Protein AF-A0A0F9E2X2-F1 (afdb_monomer)

Foldseek 3Di:
DDPDDDDDPDDFDDDPPDTHDDDPCVCVVVVVDDPVDDDDDDDDDDPPPDPPDD

pLDDT: mean 77.38, std 15.37, range [39.62, 92.75]

Sequence (54 aa):
MSQEGISFTRSPAKHGKYYVITIPNDYIKSGEVDPDMIYKVILKPLKKVGNKNQ

Organism: NCBI:txid412755

Mean predicted aligned error: 8.89 Å

Solvent-accessible surface area (backbone atoms only — not comparable to full-atom values): 4112 Å² total; per-residue (Å²): 133,84,83,85,68,92,80,78,88,69,80,61,48,79,56,95,96,47,74,47,76,82,80,62,66,65,43,45,75,71,63,79,40,62,90,92,59,92,77,88,87,80,87,74,81,76,76,74,77,72,84,84,82,131

Radius of gyration: 15.12 Å; Cα contacts (8 Å, |Δi|>4): 16; chains: 1; bounding box: 39×34×27 Å

Structure (mmCIF, N/CA/C/O backbone):
data_AF-A0A0F9E2X2-F1
#
_entry.id   AF-A0A0F9E2X2-F1
#
loop_
_atom_site.group_PDB
_atom_site.id
_atom_site.type_symbol
_atom_site.label_atom_id
_atom_site.label_alt_id
_atom_site.label_comp_id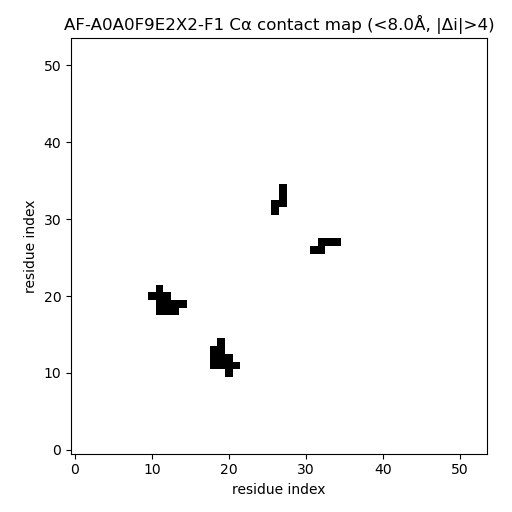
_atom_site.label_asym_id
_atom_site.label_entity_id
_atom_site.label_seq_id
_atom_site.pdbx_PDB_ins_code
_atom_site.Cartn_x
_atom_site.Cartn_y
_atom_site.Cartn_z
_atom_site.occupancy
_atom_site.B_iso_or_equiv
_atom_site.auth_seq_id
_atom_site.auth_comp_id
_atom_site.auth_asym_id
_atom_site.auth_atom_id
_atom_site.pdbx_PDB_model_num
ATOM 1 N N . MET A 1 1 ? 15.372 17.505 2.673 1.00 39.75 1 MET A N 1
ATOM 2 C CA . MET A 1 1 ? 15.128 16.441 1.680 1.00 39.75 1 MET A CA 1
ATOM 3 C C . MET A 1 1 ? 13.712 15.939 1.896 1.00 39.75 1 MET A C 1
ATOM 5 O O . MET A 1 1 ? 13.408 15.476 2.990 1.00 39.75 1 MET A O 1
ATOM 9 N N . SER A 1 2 ? 12.821 16.166 0.937 1.00 48.34 2 SER A N 1
ATOM 10 C CA . SER A 1 2 ? 11.432 15.705 0.978 1.00 48.34 2 SER A CA 1
ATOM 11 C C . SER A 1 2 ? 11.415 14.179 0.911 1.00 48.34 2 SER A C 1
ATOM 13 O O . SER A 1 2 ? 11.861 13.599 -0.069 1.00 48.34 2 SER A O 1
ATOM 15 N N . GLN A 1 3 ? 10.943 13.520 1.970 1.00 53.81 3 GLN A N 1
ATOM 16 C CA . GLN A 1 3 ? 10.661 12.085 1.949 1.00 53.81 3 GLN A CA 1
ATOM 17 C C . GLN A 1 3 ? 9.441 11.871 1.038 1.00 53.81 3 GLN A C 1
ATOM 19 O O . GLN A 1 3 ? 8.295 11.975 1.484 1.00 53.81 3 GLN A O 1
ATOM 24 N N . GLU A 1 4 ? 9.685 11.677 -0.257 1.00 65.00 4 GLU A N 1
ATOM 25 C CA . GLU A 1 4 ? 8.660 11.348 -1.249 1.00 65.00 4 GLU A CA 1
ATOM 26 C C . GLU A 1 4 ? 8.144 9.932 -0.971 1.00 65.00 4 GLU A C 1
ATOM 28 O O . GLU A 1 4 ? 8.718 8.933 -1.383 1.00 65.00 4 GLU A O 1
ATOM 33 N N . GLY A 1 5 ? 7.087 9.841 -0.166 1.00 71.25 5 GLY A N 1
ATOM 34 C CA . GLY A 1 5 ? 6.325 8.611 0.020 1.00 71.25 5 GLY A CA 1
ATOM 35 C C . GLY A 1 5 ? 5.179 8.533 -0.985 1.00 71.25 5 GLY A C 1
ATOM 36 O O . GLY A 1 5 ? 4.525 9.541 -1.265 1.00 71.25 5 GLY A O 1
ATOM 37 N N . ILE A 1 6 ? 4.883 7.330 -1.473 1.00 79.12 6 ILE A N 1
ATOM 38 C CA . ILE A 1 6 ? 3.722 7.084 -2.334 1.00 79.12 6 ILE A CA 1
ATOM 39 C C . ILE A 1 6 ? 2.448 7.328 -1.516 1.00 79.12 6 ILE A C 1
ATOM 41 O O . ILE A 1 6 ? 2.261 6.766 -0.435 1.00 79.12 6 ILE A O 1
ATOM 45 N N . SER A 1 7 ? 1.577 8.210 -2.010 1.00 75.56 7 SER A N 1
ATOM 46 C CA . SER A 1 7 ? 0.314 8.549 -1.349 1.00 75.56 7 SER A CA 1
ATOM 47 C C . SER A 1 7 ? -0.858 7.910 -2.082 1.00 75.56 7 SER A C 1
ATOM 49 O O . SER A 1 7 ? -1.153 8.257 -3.222 1.00 75.56 7 SER A O 1
ATOM 51 N N . PHE A 1 8 ? -1.564 7.010 -1.403 1.00 75.56 8 PHE A N 1
ATOM 52 C CA . PHE A 1 8 ? -2.786 6.402 -1.918 1.00 75.56 8 PHE A CA 1
ATOM 53 C C . PHE A 1 8 ? -3.993 7.264 -1.528 1.00 75.56 8 PHE A C 1
ATOM 55 O O . PHE A 1 8 ? -4.214 7.538 -0.350 1.00 75.56 8 PHE A O 1
ATOM 62 N N . THR A 1 9 ? -4.776 7.708 -2.513 1.00 69.94 9 THR A N 1
ATOM 63 C CA . THR A 1 9 ? -5.979 8.536 -2.292 1.00 69.94 9 THR A CA 1
ATOM 64 C C . THR A 1 9 ? -7.222 7.718 -1.955 1.00 69.94 9 THR A C 1
ATOM 66 O O . THR A 1 9 ? -8.209 8.267 -1.469 1.00 69.94 9 THR A O 1
ATOM 69 N N . ARG A 1 10 ? -7.197 6.403 -2.203 1.00 74.69 10 ARG A N 1
ATOM 70 C CA . ARG A 1 10 ? -8.304 5.510 -1.857 1.00 74.69 10 ARG A CA 1
ATOM 71 C C . ARG A 1 10 ? -8.301 5.216 -0.362 1.00 74.69 10 ARG A C 1
ATOM 73 O O . ARG A 1 10 ? -7.269 4.872 0.210 1.00 74.69 10 ARG A O 1
ATOM 80 N N . SER A 1 11 ? -9.479 5.310 0.247 1.00 74.88 11 SER A N 1
ATOM 81 C CA . SER A 1 11 ? -9.685 4.897 1.632 1.00 74.88 11 SER A CA 1
ATOM 82 C C . SER A 1 11 ? -9.359 3.405 1.794 1.00 74.88 11 SER A C 1
ATOM 84 O O . SER A 1 11 ? -9.823 2.604 0.978 1.00 74.88 11 SER A O 1
ATOM 86 N N . PRO A 1 12 ? -8.605 3.012 2.835 1.00 83.44 12 PRO A N 1
ATOM 87 C CA . PRO A 1 12 ? -8.383 1.607 3.155 1.00 83.44 12 PRO A CA 1
ATOM 88 C C . PRO A 1 12 ? -9.710 0.869 3.370 1.00 83.44 12 PRO A C 1
ATOM 90 O O . PRO A 1 12 ? -10.638 1.413 3.975 1.00 83.44 12 PRO A O 1
ATOM 93 N N . ALA A 1 13 ? -9.795 -0.383 2.928 1.00 86.25 13 ALA A N 1
ATOM 94 C CA . ALA A 1 13 ? -10.961 -1.222 3.180 1.00 86.25 13 ALA A CA 1
ATOM 95 C C . ALA A 1 13 ? -10.944 -1.724 4.632 1.00 86.25 13 ALA A C 1
ATOM 97 O O . ALA A 1 13 ? -9.915 -2.187 5.121 1.00 86.25 13 ALA A O 1
ATOM 98 N N . LYS A 1 14 ? -12.074 -1.651 5.345 1.00 88.69 14 LYS A N 1
ATOM 99 C CA . LYS A 1 14 ? -12.187 -2.186 6.710 1.00 88.69 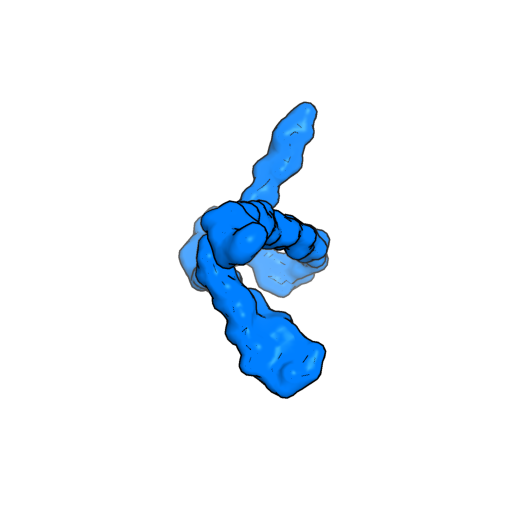14 LYS A CA 1
ATOM 100 C C . LYS A 1 14 ? -12.550 -3.669 6.659 1.00 88.69 14 LYS A C 1
ATOM 102 O O . LYS A 1 14 ? -13.611 -4.022 6.155 1.00 88.69 14 LYS A O 1
ATOM 107 N N . HIS A 1 15 ? -11.719 -4.516 7.253 1.00 89.62 15 HIS A N 1
ATOM 108 C CA . HIS A 1 15 ? -11.953 -5.953 7.376 1.00 89.62 15 HIS A CA 1
ATOM 109 C C . HIS A 1 15 ? -11.915 -6.346 8.856 1.00 89.62 15 HIS A C 1
ATOM 111 O O . HIS A 1 15 ? -10.860 -6.546 9.454 1.00 89.62 15 HIS A O 1
ATOM 117 N N . GLY A 1 16 ? -13.091 -6.401 9.486 1.00 91.50 16 GLY A N 1
ATOM 118 C CA . GLY A 1 16 ? -13.220 -6.700 10.913 1.00 91.50 16 GLY A CA 1
ATOM 119 C C . GLY A 1 16 ? -12.466 -5.695 11.791 1.00 91.50 16 GLY A C 1
ATOM 120 O O . GLY A 1 16 ? -12.892 -4.546 11.935 1.00 91.50 16 GLY A O 1
ATOM 121 N N . LYS A 1 17 ? -11.360 -6.152 12.394 1.00 92.00 17 LYS A N 1
ATOM 122 C CA . LYS A 1 17 ? -10.515 -5.372 13.317 1.00 92.00 17 LYS A CA 1
ATOM 123 C C . LYS A 1 17 ? -9.318 -4.686 12.645 1.00 92.00 17 LYS A C 1
ATOM 125 O O . LYS A 1 17 ? -8.599 -3.965 13.329 1.00 92.00 17 LYS A O 1
ATOM 130 N N . TYR A 1 18 ? -9.093 -4.893 11.348 1.00 87.88 18 TYR A N 1
ATOM 131 C CA . TYR A 1 18 ? -7.960 -4.316 10.621 1.00 87.88 18 TYR A CA 1
ATOM 132 C C . TYR A 1 18 ? -8.407 -3.545 9.373 1.00 87.88 18 TYR A C 1
ATOM 134 O O . TYR A 1 18 ? -9.535 -3.683 8.894 1.00 87.88 18 TYR A O 1
ATOM 142 N N . TYR A 1 19 ? -7.507 -2.703 8.867 1.00 85.06 19 TYR A N 1
ATOM 143 C CA . TYR A 1 19 ? -7.660 -2.002 7.596 1.00 85.06 19 TYR A CA 1
ATOM 144 C C . TYR A 1 19 ? -6.713 -2.614 6.569 1.00 85.06 19 TYR A C 1
ATOM 146 O O . TYR A 1 19 ? -5.557 -2.893 6.880 1.00 85.06 19 TYR A O 1
ATOM 154 N N . VAL A 1 20 ? -7.208 -2.814 5.354 1.00 86.88 20 VAL A N 1
ATOM 155 C CA . VAL A 1 20 ? -6.452 -3.346 4.223 1.00 86.88 20 VAL A CA 1
ATOM 156 C C . VAL A 1 20 ? -6.200 -2.213 3.239 1.00 86.88 20 VAL A C 1
ATOM 158 O O . VAL A 1 20 ? -7.126 -1.512 2.827 1.00 86.88 20 VAL A O 1
ATOM 161 N N . ILE A 1 21 ? -4.936 -2.040 2.865 1.00 85.31 21 ILE A N 1
ATOM 162 C CA . ILE A 1 21 ? -4.512 -1.139 1.796 1.00 85.31 21 ILE A CA 1
ATOM 163 C C . ILE A 1 21 ? -4.049 -2.024 0.649 1.00 85.31 21 ILE A C 1
ATOM 165 O O . ILE A 1 21 ? -3.160 -2.853 0.824 1.00 85.31 21 ILE A O 1
ATOM 169 N N . THR A 1 22 ? -4.662 -1.864 -0.517 1.00 86.00 22 THR A N 1
ATOM 170 C CA . THR A 1 22 ? -4.233 -2.571 -1.723 1.00 86.00 22 THR A CA 1
ATOM 171 C C . THR A 1 22 ? -3.248 -1.691 -2.473 1.00 86.00 22 THR A C 1
ATOM 173 O O . THR A 1 22 ? -3.594 -0.5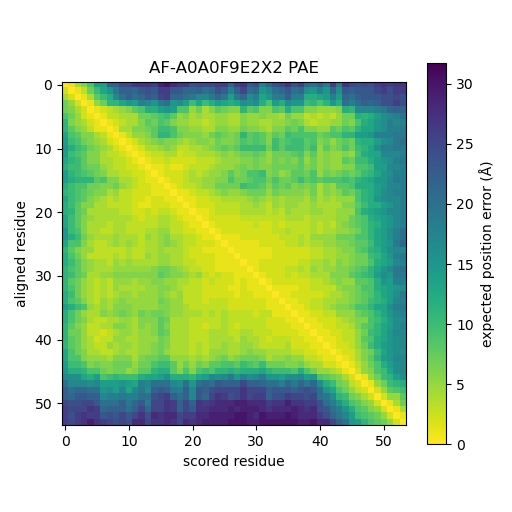77 -2.866 1.00 86.00 22 THR A O 1
ATOM 176 N N . ILE A 1 23 ? -2.035 -2.197 -2.678 1.00 85.56 23 ILE A N 1
ATOM 177 C CA . ILE A 1 23 ? -1.040 -1.565 -3.542 1.00 85.56 23 ILE A CA 1
ATOM 178 C C . ILE A 1 23 ? -1.386 -1.932 -4.991 1.00 85.56 23 ILE A C 1
ATOM 180 O O . ILE A 1 23 ? -1.486 -3.122 -5.293 1.00 85.56 23 ILE A O 1
ATOM 184 N N . PRO A 1 24 ? -1.624 -0.962 -5.891 1.00 86.69 24 PRO A N 1
ATOM 185 C CA . PRO A 1 24 ? -1.856 -1.270 -7.298 1.00 86.69 24 PRO A CA 1
ATOM 186 C C . P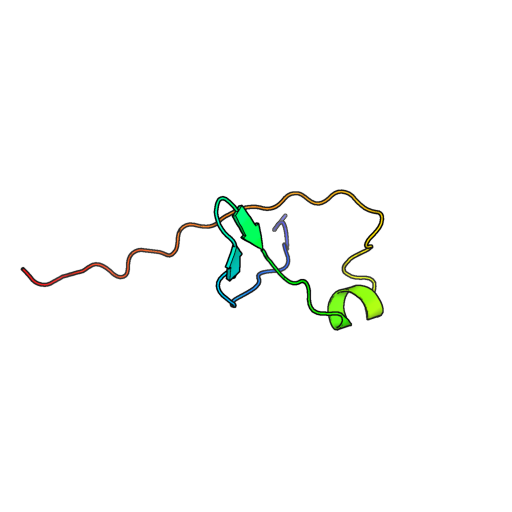RO A 1 24 ? -0.653 -1.991 -7.915 1.00 86.69 24 PRO A C 1
ATOM 188 O O . PRO A 1 24 ? 0.490 -1.602 -7.686 1.00 86.69 24 PRO A O 1
ATOM 191 N N . ASN A 1 25 ? -0.915 -3.011 -8.736 1.00 88.75 25 ASN A N 1
ATOM 192 C CA . ASN A 1 25 ? 0.134 -3.833 -9.354 1.00 88.75 25 ASN A CA 1
ATOM 193 C C . ASN A 1 25 ? 1.119 -3.026 -10.208 1.00 88.75 25 ASN A C 1
ATOM 195 O O . ASN A 1 25 ? 2.246 -3.469 -10.407 1.00 88.75 25 ASN A O 1
ATOM 199 N N . ASP A 1 26 ? 0.713 -1.861 -10.710 1.00 90.75 26 ASP A N 1
ATOM 200 C CA . ASP A 1 26 ? 1.569 -1.010 -11.536 1.00 90.75 26 ASP A CA 1
ATOM 201 C C . ASP A 1 26 ? 2.804 -0.525 -10.769 1.00 90.75 26 ASP A C 1
ATOM 203 O O . ASP A 1 26 ? 3.879 -0.493 -11.355 1.00 90.75 26 ASP A O 1
ATOM 207 N N . TYR A 1 27 ? 2.688 -0.280 -9.457 1.00 90.12 27 TYR A N 1
ATOM 208 C CA . TYR A 1 27 ? 3.823 0.089 -8.598 1.00 90.12 27 TYR A CA 1
ATOM 209 C C . TYR A 1 27 ? 4.809 -1.069 -8.385 1.00 90.12 27 TYR A C 1
ATOM 211 O O . TYR A 1 27 ? 5.996 -0.850 -8.166 1.00 90.12 27 TYR A O 1
ATOM 219 N N . ILE A 1 28 ? 4.325 -2.313 -8.449 1.00 89.88 28 ILE A N 1
ATOM 220 C CA . ILE A 1 28 ? 5.181 -3.503 -8.369 1.00 89.88 28 ILE A CA 1
ATOM 221 C C . ILE A 1 28 ? 5.891 -3.708 -9.710 1.00 89.88 28 ILE A C 1
ATOM 223 O O . ILE A 1 28 ? 7.093 -3.945 -9.763 1.00 89.88 28 ILE A O 1
ATOM 227 N N . LYS A 1 29 ? 5.156 -3.561 -10.818 1.00 92.62 29 LYS A N 1
ATOM 228 C CA . LYS A 1 29 ? 5.701 -3.707 -12.175 1.00 92.62 29 LYS A CA 1
ATOM 229 C C . LYS A 1 29 ? 6.705 -2.613 -12.540 1.00 92.62 29 LYS A C 1
ATOM 231 O O . LYS A 1 29 ? 7.633 -2.894 -13.290 1.00 92.62 29 LYS A O 1
ATOM 236 N N . SER A 1 30 ? 6.515 -1.389 -12.045 1.00 92.50 30 SER A N 1
ATOM 237 C CA . SER A 1 30 ? 7.448 -0.273 -12.241 1.00 92.50 30 SER A CA 1
ATOM 238 C C . SER A 1 30 ? 8.727 -0.410 -11.406 1.00 92.50 30 SER A C 1
ATOM 240 O O . SER A 1 30 ? 9.696 0.296 -11.675 1.00 92.50 30 SER A O 1
ATOM 242 N N . GLY A 1 31 ? 8.744 -1.308 -10.412 1.00 88.94 31 GLY A N 1
ATOM 243 C CA . GLY A 1 31 ? 9.840 -1.453 -9.453 1.00 88.94 31 GLY A CA 1
ATOM 244 C C . GLY A 1 31 ? 9.825 -0.415 -8.325 1.00 88.94 31 GLY A C 1
ATOM 245 O O . GLY A 1 31 ? 10.777 -0.340 -7.556 1.00 88.94 31 GLY A O 1
ATOM 246 N N . GLU A 1 32 ? 8.763 0.386 -8.200 1.00 88.62 32 GLU A N 1
ATOM 247 C CA . GLU A 1 32 ? 8.610 1.357 -7.107 1.00 88.62 32 GLU A CA 1
ATOM 248 C C . GLU A 1 32 ? 8.287 0.677 -5.764 1.00 88.62 32 GLU A C 1
ATOM 250 O O . GLU A 1 32 ? 8.599 1.218 -4.699 1.00 88.62 32 GLU A O 1
ATOM 255 N N . VAL A 1 33 ? 7.668 -0.509 -5.806 1.00 89.50 33 VAL A N 1
ATOM 256 C CA . VAL A 1 33 ? 7.372 -1.350 -4.640 1.00 89.50 33 VAL A CA 1
ATOM 257 C C . VAL A 1 33 ? 7.867 -2.776 -4.879 1.00 89.50 33 VAL A C 1
ATOM 259 O O . VAL A 1 33 ? 7.372 -3.478 -5.754 1.00 89.50 33 VAL A O 1
ATOM 262 N N . ASP A 1 34 ? 8.797 -3.220 -4.045 1.00 90.50 34 ASP A N 1
ATOM 263 C CA . ASP A 1 34 ? 9.286 -4.590 -3.971 1.00 90.50 34 ASP A CA 1
ATOM 264 C C . ASP A 1 34 ? 8.461 -5.368 -2.924 1.00 90.50 34 ASP A C 1
ATOM 266 O O . ASP A 1 34 ? 8.470 -4.999 -1.747 1.00 90.50 34 ASP A O 1
ATOM 270 N N . PRO A 1 35 ? 7.724 -6.425 -3.307 1.00 89.06 35 PRO A N 1
ATOM 271 C CA . PRO A 1 35 ? 6.888 -7.184 -2.378 1.00 89.06 35 PRO A CA 1
ATOM 272 C C . PRO A 1 35 ? 7.676 -7.895 -1.266 1.00 89.06 35 PRO A C 1
ATOM 274 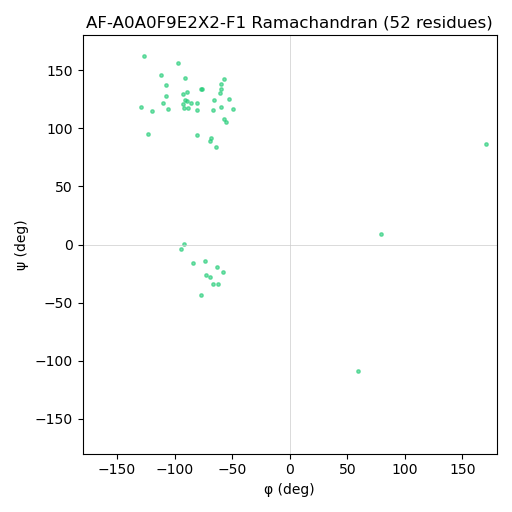O O . PRO A 1 35 ? 7.077 -8.214 -0.237 1.00 89.06 35 PRO A O 1
ATOM 277 N N . ASP A 1 36 ? 8.982 -8.108 -1.438 1.00 92.75 36 ASP A N 1
ATOM 278 C CA . ASP A 1 36 ? 9.835 -8.794 -0.463 1.00 92.75 36 ASP A CA 1
ATOM 279 C C . ASP A 1 36 ? 10.507 -7.820 0.533 1.00 92.75 36 ASP A C 1
ATOM 281 O O . ASP A 1 36 ? 11.233 -8.238 1.440 1.00 92.75 36 ASP A O 1
ATOM 285 N N . MET A 1 37 ? 10.241 -6.511 0.418 1.00 92.31 37 MET A N 1
ATOM 286 C CA . MET A 1 37 ? 10.785 -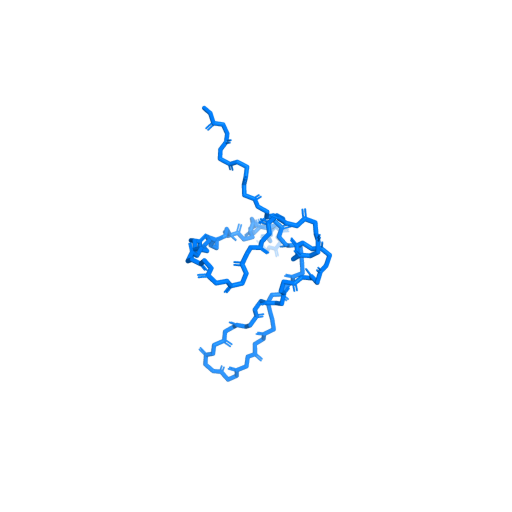5.474 1.302 1.00 92.31 37 MET A CA 1
ATOM 287 C C . MET A 1 37 ? 9.847 -5.058 2.449 1.00 92.31 37 MET A C 1
ATOM 289 O O . MET A 1 37 ? 8.621 -5.137 2.382 1.00 92.31 37 MET A O 1
ATOM 293 N N . ILE A 1 38 ? 10.442 -4.525 3.524 1.00 89.12 38 ILE A N 1
ATOM 294 C CA . ILE A 1 38 ? 9.713 -3.945 4.662 1.00 89.12 38 ILE A CA 1
ATOM 295 C C . ILE A 1 38 ? 9.493 -2.445 4.437 1.00 89.12 38 ILE A C 1
ATOM 297 O O . ILE A 1 38 ? 10.449 -1.678 4.313 1.00 89.12 38 ILE A O 1
ATOM 301 N N . TYR A 1 39 ? 8.232 -2.008 4.492 1.00 85.69 39 TYR A N 1
ATOM 302 C CA . TYR A 1 39 ? 7.843 -0.602 4.345 1.00 85.69 39 TYR A CA 1
ATOM 303 C C . TYR A 1 39 ? 7.306 0.008 5.637 1.00 85.69 39 TYR A C 1
ATOM 305 O O . TYR A 1 39 ? 6.583 -0.623 6.410 1.00 85.69 39 TYR A O 1
ATOM 313 N N . LYS A 1 40 ? 7.588 1.300 5.835 1.00 85.75 40 LYS A N 1
ATOM 314 C CA . LYS A 1 40 ? 6.957 2.110 6.881 1.00 85.75 40 LYS A CA 1
ATOM 315 C C . LYS A 1 40 ? 5.670 2.740 6.352 1.00 85.75 40 LYS A C 1
ATOM 317 O O . LYS A 1 40 ? 5.712 3.596 5.473 1.00 85.75 40 LYS A O 1
ATOM 322 N N . VAL A 1 41 ? 4.536 2.389 6.952 1.00 82.38 41 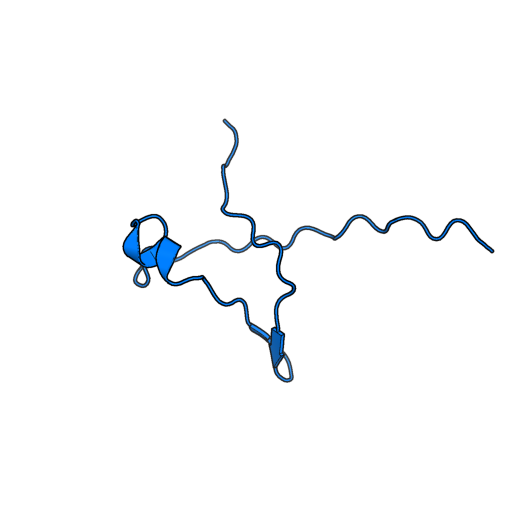VAL A N 1
ATOM 323 C CA . VAL A 1 41 ? 3.237 3.011 6.654 1.00 82.38 41 VAL A CA 1
ATOM 324 C C . VAL A 1 41 ? 2.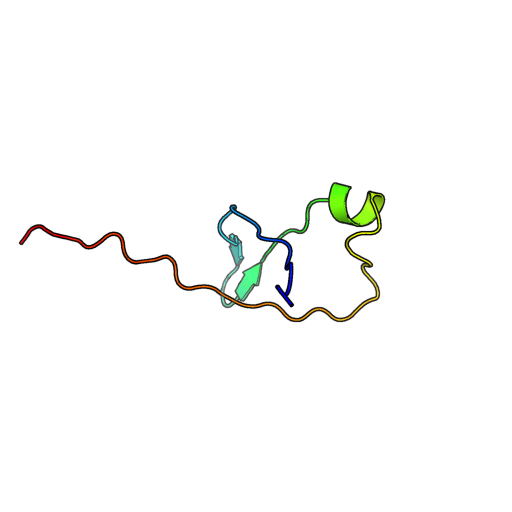986 4.177 7.612 1.00 82.38 41 VAL A C 1
ATOM 326 O O . VAL A 1 41 ? 3.110 4.031 8.827 1.00 82.38 41 VAL A O 1
ATOM 329 N N . ILE A 1 42 ? 2.624 5.345 7.073 1.00 81.56 42 ILE A N 1
ATOM 330 C CA . ILE A 1 42 ? 2.309 6.550 7.854 1.00 81.56 42 ILE A CA 1
ATOM 331 C C . ILE A 1 42 ? 0.865 6.962 7.566 1.00 81.56 42 ILE A C 1
ATOM 333 O O . ILE A 1 42 ? 0.541 7.376 6.454 1.00 81.56 42 ILE A O 1
ATOM 337 N N . LEU A 1 43 ? -0.002 6.891 8.579 1.00 78.19 43 LEU A N 1
ATOM 338 C CA . LEU A 1 43 ? -1.373 7.391 8.484 1.00 78.19 43 LEU A CA 1
ATOM 339 C C . LEU A 1 43 ? -1.376 8.909 8.684 1.00 78.19 43 LEU A C 1
ATOM 341 O O . LEU A 1 43 ? -1.040 9.402 9.761 1.00 78.19 43 LEU A O 1
ATOM 345 N N . LYS A 1 44 ? -1.761 9.657 7.648 1.00 76.88 44 LYS A N 1
ATOM 346 C CA . LYS A 1 44 ? -1.970 11.103 7.757 1.00 76.88 44 LYS A CA 1
ATOM 347 C C . LYS A 1 44 ? -3.420 11.368 8.165 1.00 76.88 44 LYS A C 1
ATOM 349 O O . LYS A 1 44 ? -4.323 10.810 7.540 1.00 76.88 44 LYS A O 1
ATOM 354 N N . PRO A 1 45 ? -3.673 12.214 9.176 1.00 73.06 45 PRO A N 1
ATOM 355 C CA . PRO A 1 45 ? -5.032 12.609 9.496 1.00 73.06 45 PRO A CA 1
ATOM 356 C C . PRO A 1 45 ? -5.632 13.314 8.281 1.00 73.06 45 PRO A C 1
ATOM 358 O O . PRO A 1 45 ? -5.036 14.242 7.728 1.00 73.06 45 PRO A O 1
ATOM 361 N N . LEU A 1 46 ? -6.828 12.889 7.876 1.00 71.88 46 LEU A N 1
ATOM 362 C CA . LEU A 1 46 ? -7.643 13.701 6.987 1.00 71.88 46 LEU A CA 1
ATOM 363 C C . LEU A 1 46 ? -7.881 15.008 7.738 1.00 71.88 46 LEU A C 1
ATOM 365 O O . LEU A 1 46 ? -8.419 14.982 8.849 1.00 71.88 46 LEU A O 1
ATOM 369 N N . LYS A 1 47 ? -7.422 16.141 7.189 1.00 65.50 47 LYS A N 1
ATOM 370 C CA . LYS A 1 47 ? -7.795 17.450 7.734 1.00 65.50 47 LYS A CA 1
ATOM 371 C C . LYS A 1 47 ? -9.310 17.409 7.886 1.00 65.50 47 LYS A C 1
ATOM 373 O O . LYS A 1 47 ? -10.004 17.236 6.886 1.00 65.50 47 LYS A O 1
ATOM 378 N N . LYS A 1 48 ? -9.816 17.513 9.121 1.00 58.03 48 LYS A N 1
ATOM 379 C CA . LYS A 1 48 ? -11.238 17.762 9.340 1.00 58.03 48 LYS A CA 1
ATOM 380 C C . LYS A 1 48 ? -11.527 19.030 8.551 1.00 58.03 48 LYS A C 1
ATOM 382 O O . LYS A 1 48 ? -11.078 20.106 8.944 1.00 58.03 48 LYS A O 1
ATOM 387 N N . VAL A 1 49 ? -12.201 18.900 7.411 1.00 57.75 49 VAL A N 1
ATOM 388 C CA . VAL A 1 49 ? -12.909 20.028 6.819 1.00 57.75 49 VAL A CA 1
ATOM 389 C C . VAL A 1 49 ? -13.844 20.447 7.940 1.00 57.75 49 VAL A C 1
ATOM 391 O O . VAL A 1 49 ? -14.671 19.647 8.372 1.00 57.75 49 VAL A O 1
ATOM 394 N N . GLY A 1 50 ? -13.553 21.588 8.565 1.00 48.38 50 GLY A N 1
ATOM 395 C CA . GLY A 1 50 ? -14.255 21.998 9.767 1.00 48.38 50 GLY A CA 1
ATOM 396 C C . GLY A 1 50 ? -15.749 21.955 9.492 1.00 48.38 50 GLY A C 1
ATOM 397 O O . GLY A 1 50 ? -16.208 22.597 8.551 1.00 48.38 50 GLY A O 1
ATOM 398 N N . ASN A 1 51 ? -16.502 21.229 10.317 1.00 51.53 51 ASN A N 1
ATOM 399 C CA . ASN A 1 51 ? -17.908 21.546 10.499 1.00 51.53 51 ASN A CA 1
ATOM 400 C C . ASN A 1 51 ? -17.951 22.942 11.134 1.00 51.53 51 ASN A C 1
ATOM 402 O O . ASN A 1 51 ? -17.987 23.084 12.352 1.00 51.53 51 ASN A O 1
ATOM 406 N N . LYS A 1 52 ? -17.879 23.982 10.300 1.00 47.34 52 LYS A N 1
ATOM 407 C CA . LYS A 1 52 ? -18.517 25.259 10.595 1.00 47.34 52 LYS A CA 1
ATOM 408 C C . LYS A 1 52 ? -19.973 25.054 10.213 1.00 47.34 52 LYS A C 1
ATOM 410 O O . LYS A 1 52 ? -20.272 25.089 9.027 1.00 47.34 52 LYS A O 1
ATOM 415 N N . ASN A 1 53 ? -20.791 24.682 11.191 1.00 46.56 53 ASN A N 1
ATOM 416 C CA . ASN A 1 53 ? -22.221 24.979 11.297 1.00 46.56 53 ASN A CA 1
ATOM 417 C C . ASN A 1 53 ? -22.781 24.153 12.458 1.00 46.56 53 ASN A C 1
ATOM 419 O O . ASN A 1 53 ? -23.245 23.030 12.260 1.00 46.56 53 ASN A O 1
ATOM 423 N N . GLN A 1 54 ? -22.681 24.717 13.657 1.00 39.62 54 GLN A N 1
ATOM 424 C CA . GLN A 1 54 ? -23.753 24.780 14.648 1.00 39.62 54 GLN A CA 1
ATOM 425 C C . GLN A 1 54 ? -23.499 26.009 15.516 1.00 39.62 54 GLN A C 1
ATOM 427 O O . GLN A 1 54 ? -22.316 26.228 15.8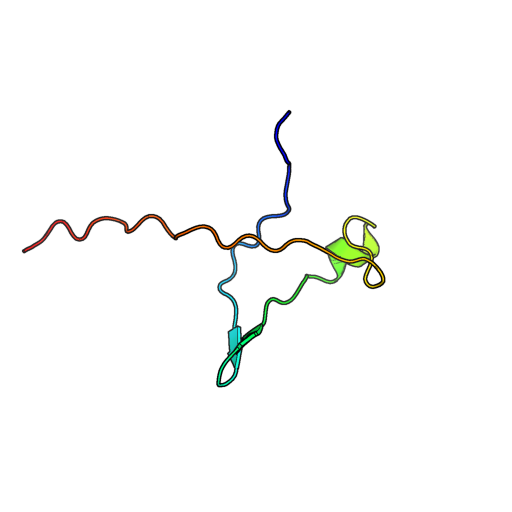63 1.00 39.62 54 GLN A O 1
#

Secondary structure (DSSP, 8-state):
---------SPPEEETTEEE-PPPHHHHHTTSS-TTS------PPPP-------